Protein AF-B9V8R1-F1 (afdb_monomer)

Radius of gyration: 24.45 Å; Cα contacts (8 Å, |Δi|>4): 260; chains: 1; bounding box: 50×42×66 Å

Sequence (168 aa):
LRMVELEGLTGHMEFNSKGQRSNYDLKILQYTKNGFREIGQWHVTNGLTMDKRYFSLNASDSLVNKTLIVTTILENPYLMLKANHQELEGNDQYEGFCVDMLKELAAILRFKYKIRLVADGVYGVPELNGTWTGMVGELISRKADLAVAGLTITAEREKVIDFSKPFM

Secondary structure (DSSP, 8-state):
--S--EEETTEEEEE-TTS-EES-EEEEEEEETTEEEEEEEEETTTEEEE-HHHH---TTTTTTT-EEEEEE--BTTTBEE-TTGGG--GGGGEESHHHHHHHHHHHHHT-EEEEEE-TTS-S--B-TTS-B-HHHHHHHTTS-SEE-SS----TTTTTTS-------

Nearest PDB structures (foldseek):
  5ikb-assembly1_A  TM=9.969E-01  e=8.474E-16  Rattus norvegicus
  8bst-assembly2_C  TM=9.670E-01  e=9.891E-13  Rattus norvegicus
  6sbt-assembly1_A-2  TM=9.607E-01  e=4.218E-12  Rattus norvegicus
  8bsu-assembly4_G  TM=9.643E-01  e=4.785E-12  Rattus norvegicus
  6f28-assembly1_A  TM=9.579E-01  e=4.785E-12  Rattus norvegicus

Mean predicted aligned error: 8.11 Å

Solvent-accessible surface area (backbone atoms only — not comparable to full-atom values): 10140 Å² total; per-residue (Å²): 130,66,82,52,79,48,81,54,99,76,44,60,40,36,42,39,97,87,65,46,81,41,82,44,72,43,80,37,69,44,82,50,100,90,44,77,41,80,51,30,40,32,33,79,88,78,41,78,46,66,46,58,83,78,66,66,57,53,74,51,68,69,34,49,82,39,74,40,38,31,28,28,60,86,40,88,67,42,27,40,73,41,96,63,28,89,83,41,65,79,61,71,19,50,39,39,57,48,50,55,51,50,52,54,49,26,66,76,38,42,34,45,73,43,74,40,71,33,91,77,74,42,71,51,52,82,44,98,87,74,49,48,40,29,44,53,22,30,45,70,70,61,74,21,75,42,75,59,66,98,72,79,90,43,81,74,52,60,73,72,44,90,78,76,82,84,89,123

pLDDT: mean 91.1, std 10.34, range [53.44, 98.62]

Foldseek 3Di:
DQADWDQDPQGTFHAHPVRHTAFGKDFDWDQDPVGIDTFWMATPPPGTDGDVVVVPPPVLNVQAAAEFEEEEADDPQAKDADPVLVVDDWLVRIDHDQSVVVVVCCVRSNHHYTYDYWPVRDCWDADPVRAIGTPLNCCLVVVGVYYGYPRDDDPVSVVRDPDDPDDD

Structure (mmCIF, N/CA/C/O backbone):
data_AF-B9V8R1-F1
#
_entry.id   AF-B9V8R1-F1
#
loop_
_atom_site.group_PDB
_atom_site.id
_atom_site.type_symbol
_atom_site.label_atom_id
_atom_site.label_alt_id
_atom_site.label_comp_id
_atom_site.label_asym_id
_atom_site.label_entity_id
_atom_site.label_seq_id
_atom_site.pdbx_PDB_ins_code
_atom_site.Cartn_x
_atom_site.Cartn_y
_atom_site.Cartn_z
_atom_site.occupancy
_atom_site.B_iso_or_equiv
_atom_site.auth_seq_id
_atom_site.auth_comp_id
_atom_site.auth_asym_id
_atom_site.auth_atom_id
_atom_site.pdbx_PDB_model_num
ATOM 1 N N . LEU A 1 1 ? 31.820 -21.353 -42.572 1.00 57.69 1 LEU A N 1
ATOM 2 C CA . LEU A 1 1 ? 30.954 -21.227 -41.374 1.00 57.69 1 LEU A CA 1
ATOM 3 C C . LEU A 1 1 ? 30.559 -19.783 -41.022 1.00 57.69 1 LEU A C 1
ATOM 5 O O . LEU A 1 1 ? 29.622 -19.632 -40.262 1.00 57.69 1 LEU A O 1
ATOM 9 N N . ARG A 1 2 ? 31.214 -18.725 -41.540 1.00 57.59 2 ARG A N 1
ATOM 10 C CA . ARG A 1 2 ? 30.945 -17.318 -41.144 1.00 57.59 2 ARG A CA 1
ATOM 11 C C . ARG A 1 2 ? 29.865 -16.581 -41.964 1.00 57.59 2 ARG A C 1
ATOM 13 O O . ARG A 1 2 ? 29.697 -15.387 -41.787 1.00 57.59 2 ARG A O 1
ATOM 20 N N . MET A 1 3 ? 29.172 -17.278 -42.862 1.00 60.00 3 MET A N 1
ATOM 21 C CA . MET A 1 3 ? 28.034 -16.768 -43.640 1.00 60.00 3 MET A CA 1
ATOM 22 C C . MET A 1 3 ? 27.042 -17.918 -43.788 1.00 60.00 3 MET A C 1
ATOM 24 O O . MET A 1 3 ? 27.007 -18.592 -44.814 1.00 60.00 3 MET A O 1
ATOM 28 N N . VAL A 1 4 ? 26.372 -18.253 -42.689 1.00 70.75 4 VAL A N 1
ATOM 29 C CA . VAL A 1 4 ? 25.323 -19.271 -42.675 1.00 70.75 4 VAL A CA 1
ATOM 30 C C . VAL A 1 4 ? 24.097 -18.612 -42.080 1.00 70.75 4 VAL A C 1
ATOM 32 O O . VAL A 1 4 ? 24.149 -18.117 -40.956 1.00 70.75 4 VAL A O 1
ATOM 35 N N . GLU A 1 5 ? 23.042 -18.599 -42.875 1.00 79.94 5 GLU A N 1
ATOM 36 C CA . GLU A 1 5 ? 21.698 -18.212 -42.490 1.00 79.94 5 GLU A CA 1
ATOM 37 C C . GLU A 1 5 ? 20.891 -19.507 -42.457 1.00 79.94 5 GLU A C 1
ATOM 39 O O . GLU A 1 5 ? 20.861 -20.248 -43.445 1.00 79.94 5 GLU A O 1
ATOM 44 N N . LEU A 1 6 ? 20.354 -19.858 -41.290 1.00 87.31 6 LEU A N 1
ATOM 45 C CA . LEU A 1 6 ? 19.615 -21.105 -41.132 1.00 87.31 6 LEU A CA 1
ATOM 46 C C . LEU A 1 6 ? 18.478 -20.978 -40.122 1.00 87.31 6 LEU A C 1
ATOM 48 O O . LEU A 1 6 ? 18.559 -20.222 -39.156 1.00 87.31 6 LEU A O 1
ATOM 52 N N . GLU A 1 7 ? 17.450 -21.792 -40.324 1.00 88.44 7 GLU A N 1
ATOM 53 C CA . GLU A 1 7 ? 16.357 -21.966 -39.372 1.00 88.44 7 GLU A CA 1
ATOM 54 C C . GLU A 1 7 ? 16.620 -23.181 -38.483 1.00 88.44 7 GLU A C 1
ATOM 56 O O . GLU A 1 7 ? 16.979 -24.260 -38.960 1.00 88.44 7 GLU A O 1
ATOM 61 N N . GLY A 1 8 ? 16.436 -23.020 -37.173 1.00 87.19 8 GLY A N 1
ATOM 62 C CA . GLY A 1 8 ? 16.577 -24.116 -36.216 1.00 87.19 8 GLY A CA 1
ATOM 63 C C . GLY A 1 8 ? 15.699 -23.948 -34.982 1.00 87.19 8 GLY A C 1
ATOM 64 O O . GLY A 1 8 ? 14.790 -23.126 -34.944 1.00 87.19 8 GLY A O 1
ATOM 65 N N . LEU A 1 9 ? 15.984 -24.717 -33.926 1.00 86.81 9 LEU A N 1
ATOM 66 C CA . LEU A 1 9 ? 15.157 -24.743 -32.704 1.00 86.81 9 LEU A CA 1
ATOM 67 C C . LEU A 1 9 ? 15.051 -23.391 -31.988 1.00 86.81 9 LEU A C 1
ATOM 69 O O . LEU A 1 9 ? 14.136 -23.176 -31.200 1.00 86.81 9 LEU A O 1
ATOM 73 N N . THR A 1 10 ? 16.000 -22.492 -32.242 1.00 86.19 10 THR A N 1
ATOM 74 C CA . THR A 1 10 ? 16.032 -21.153 -31.646 1.00 86.19 10 THR A CA 1
ATOM 75 C C . THR A 1 10 ? 15.553 -20.068 -32.615 1.00 86.19 10 THR A C 1
ATOM 77 O O . THR A 1 10 ? 15.822 -18.894 -32.376 1.00 86.19 10 THR A O 1
ATOM 80 N N . GLY A 1 11 ? 14.873 -20.457 -33.699 1.00 86.44 11 GLY A N 1
ATOM 81 C CA . GLY A 1 11 ? 14.447 -19.576 -34.784 1.00 86.44 11 GLY A CA 1
ATOM 82 C C . GLY A 1 11 ? 15.586 -19.230 -35.740 1.00 86.44 11 GLY A C 1
ATOM 83 O O . GLY A 1 11 ? 16.548 -19.998 -35.877 1.00 86.44 11 GLY A O 1
ATOM 84 N N . HIS A 1 12 ? 15.475 -18.047 -36.340 1.00 87.75 12 HIS A N 1
ATOM 85 C CA . HIS A 1 12 ? 16.421 -17.530 -37.312 1.00 87.75 12 HIS A CA 1
ATOM 86 C C . HIS A 1 12 ? 17.826 -17.369 -36.720 1.00 87.75 12 HIS A C 1
ATOM 88 O O . HIS A 1 12 ? 18.010 -16.763 -35.656 1.00 87.75 12 HIS A O 1
ATOM 94 N N . MET A 1 13 ? 18.834 -17.934 -37.379 1.00 88.94 13 MET A N 1
ATOM 95 C CA . MET A 1 13 ? 20.230 -17.843 -36.963 1.00 88.94 13 MET A CA 1
ATOM 96 C C . MET A 1 13 ? 21.085 -17.261 -38.080 1.00 88.94 13 MET A C 1
ATOM 98 O O . MET A 1 13 ? 21.318 -17.908 -39.099 1.00 88.94 13 MET A O 1
ATOM 102 N N . GLU A 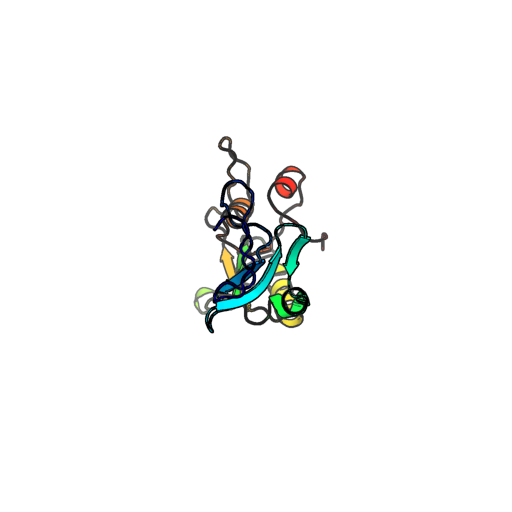1 14 ? 21.638 -16.085 -37.810 1.00 90.44 14 GLU A N 1
ATOM 103 C CA . GLU A 1 14 ? 22.697 -15.451 -38.589 1.00 90.44 14 GLU A CA 1
ATOM 104 C C . GLU A 1 14 ? 23.868 -15.070 -37.671 1.00 90.44 14 GLU A C 1
ATOM 106 O O . GLU A 1 14 ? 23.716 -14.954 -36.450 1.00 90.44 14 GLU A O 1
ATOM 111 N N . PHE A 1 15 ? 25.057 -14.890 -38.249 1.00 89.06 15 PHE A N 1
ATOM 112 C CA . PHE A 1 15 ? 26.274 -14.576 -37.502 1.00 89.06 15 PHE A CA 1
ATOM 113 C C . PHE A 1 15 ? 27.030 -13.412 -38.139 1.00 89.06 15 PHE A C 1
ATOM 115 O O . PHE A 1 15 ? 27.198 -13.354 -39.356 1.00 89.06 15 PHE A O 1
ATOM 122 N N . ASN A 1 16 ? 27.565 -12.519 -37.306 1.00 87.69 16 ASN A N 1
ATOM 123 C CA . ASN A 1 16 ? 28.399 -11.410 -37.760 1.00 87.69 16 ASN A CA 1
ATOM 124 C C . ASN A 1 16 ? 29.821 -11.870 -38.154 1.00 87.69 16 ASN A C 1
ATOM 126 O O . ASN A 1 16 ? 30.217 -13.023 -37.964 1.00 87.69 16 ASN A O 1
ATOM 130 N N . SER A 1 17 ? 30.651 -10.943 -38.644 1.00 87.69 17 SER A N 1
ATOM 131 C CA . SER A 1 17 ? 32.037 -11.222 -39.063 1.00 87.69 17 SER A CA 1
ATOM 132 C C . SER A 1 17 ? 32.946 -11.778 -37.951 1.00 87.69 17 SER A C 1
ATOM 134 O O . SER A 1 17 ? 33.972 -12.397 -38.248 1.00 87.69 17 SER A O 1
ATOM 136 N N . LYS A 1 18 ? 32.561 -11.605 -36.678 1.00 89.12 18 LYS A N 1
ATOM 137 C CA . LYS A 1 18 ? 33.239 -12.153 -35.492 1.00 89.12 18 LYS A CA 1
ATOM 138 C C . LYS A 1 18 ? 32.694 -13.525 -35.067 1.00 89.12 18 LYS A C 1
ATOM 140 O O . LYS A 1 18 ? 33.210 -14.100 -34.115 1.00 89.12 18 LYS A O 1
ATOM 145 N N . GLY A 1 19 ? 31.688 -14.062 -35.761 1.00 87.12 19 GLY A N 1
ATOM 146 C CA . GLY A 1 19 ? 31.050 -15.344 -35.449 1.00 87.12 19 GLY A CA 1
ATOM 147 C C . GLY A 1 19 ? 30.050 -15.285 -34.292 1.00 87.12 19 GLY A C 1
ATOM 148 O O . GLY A 1 19 ? 29.726 -16.322 -33.723 1.00 87.12 19 GLY A O 1
ATOM 149 N N . GLN A 1 20 ? 29.576 -14.096 -33.916 1.00 88.44 20 GLN A N 1
ATOM 150 C CA . GLN A 1 20 ? 28.549 -13.927 -32.884 1.00 88.44 20 GLN A CA 1
ATOM 151 C C . GLN A 1 20 ? 27.170 -13.905 -33.534 1.00 88.44 20 GLN A C 1
ATOM 153 O O . GLN A 1 20 ? 27.026 -13.316 -34.605 1.00 88.44 20 GLN A O 1
ATOM 158 N N . ARG A 1 21 ? 26.163 -14.499 -32.883 1.00 87.94 21 ARG A N 1
ATOM 159 C CA . ARG A 1 21 ? 24.790 -14.486 -33.395 1.00 87.94 21 ARG A CA 1
ATOM 160 C C . ARG A 1 21 ? 24.261 -13.050 -33.478 1.00 87.94 21 ARG A C 1
ATOM 162 O O . ARG A 1 21 ? 24.367 -12.300 -32.506 1.00 87.94 21 ARG A O 1
ATOM 169 N N . SER A 1 22 ? 23.695 -12.689 -34.619 1.00 88.62 22 SER A N 1
ATOM 170 C CA . SER A 1 22 ? 23.002 -11.421 -34.865 1.00 88.62 22 SER A CA 1
ATOM 171 C C . SER A 1 22 ? 21.525 -11.681 -35.205 1.00 88.62 22 SER A C 1
ATOM 173 O O . SER A 1 22 ? 21.122 -12.842 -35.247 1.00 88.62 22 SER A O 1
ATOM 175 N N . ASN A 1 23 ? 20.712 -10.617 -35.303 1.00 88.44 23 ASN A N 1
ATOM 176 C CA . ASN A 1 23 ? 19.299 -10.652 -35.732 1.00 88.44 23 ASN A CA 1
ATOM 177 C C . ASN A 1 23 ? 18.483 -11.815 -35.139 1.00 88.44 23 ASN A C 1
ATOM 179 O O . ASN A 1 23 ? 18.022 -12.716 -35.836 1.00 88.44 23 ASN A O 1
ATOM 183 N N . TYR A 1 24 ? 18.388 -11.832 -33.812 1.00 87.81 24 TYR A N 1
ATOM 184 C CA . TYR A 1 24 ? 17.683 -12.877 -33.083 1.00 87.81 24 TYR A CA 1
ATOM 185 C C . TYR A 1 24 ? 16.563 -12.286 -32.233 1.00 87.81 24 TYR A C 1
ATOM 187 O O . TYR A 1 24 ? 16.640 -11.142 -31.773 1.00 87.81 24 TYR A O 1
ATOM 195 N N . ASP A 1 25 ? 15.573 -13.133 -31.972 1.00 90.62 25 ASP A N 1
ATOM 196 C CA . ASP A 1 25 ? 14.455 -12.859 -31.083 1.00 90.62 25 ASP A CA 1
ATOM 197 C C . ASP A 1 25 ? 14.622 -13.563 -29.737 1.00 90.62 25 ASP A C 1
ATOM 199 O O . ASP A 1 25 ? 15.056 -14.716 -29.648 1.00 90.62 25 ASP A O 1
ATOM 203 N N . LEU A 1 26 ? 14.217 -12.879 -28.672 1.00 93.00 26 LEU A N 1
ATOM 204 C CA . LEU A 1 26 ? 14.065 -13.444 -27.339 1.00 93.00 26 LEU A CA 1
ATOM 205 C C . LEU A 1 26 ? 12.592 -13.446 -26.954 1.00 93.00 26 LEU A C 1
ATOM 207 O O . LEU A 1 26 ? 11.914 -12.424 -27.015 1.00 93.00 26 LEU A O 1
ATOM 211 N N . LYS A 1 27 ? 12.099 -14.592 -26.491 1.00 92.94 27 LYS A N 1
ATOM 212 C CA . LYS A 1 27 ? 10.746 -14.708 -25.943 1.00 92.94 27 LYS A CA 1
ATOM 213 C C . LYS A 1 27 ? 10.727 -14.247 -24.494 1.00 92.94 27 LYS A C 1
ATOM 215 O O . LYS A 1 27 ? 11.539 -14.694 -23.687 1.00 92.94 27 LYS A O 1
ATOM 220 N N . ILE A 1 28 ? 9.765 -13.401 -24.149 1.00 93.19 28 ILE A N 1
ATOM 221 C CA . ILE A 1 28 ? 9.547 -12.952 -22.776 1.00 93.19 28 ILE A CA 1
ATOM 222 C C . ILE A 1 28 ? 8.488 -13.837 -22.141 1.00 93.19 28 ILE A C 1
ATOM 224 O O . ILE A 1 28 ? 7.339 -13.868 -22.585 1.00 93.19 28 ILE A O 1
ATOM 228 N N . LEU A 1 29 ? 8.874 -14.5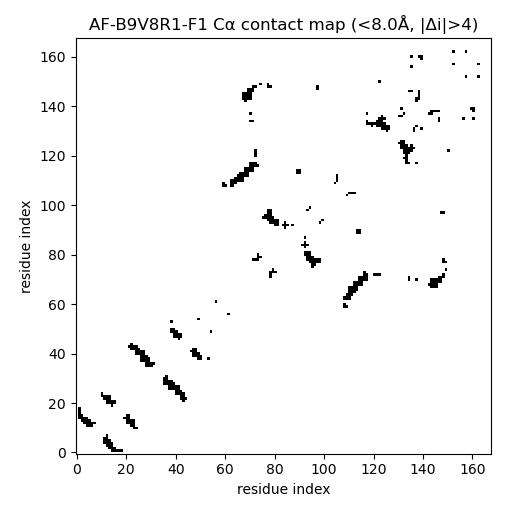56 -21.090 1.00 92.31 29 LEU A N 1
ATOM 229 C CA . LEU A 1 29 ? 8.000 -15.478 -20.374 1.00 92.31 29 LEU A CA 1
ATOM 230 C C . LEU A 1 29 ? 7.662 -14.928 -18.987 1.00 92.31 29 LEU A C 1
ATOM 232 O O . LEU A 1 29 ? 8.540 -14.506 -18.239 1.00 92.31 29 LEU A O 1
ATOM 236 N N . GLN A 1 30 ? 6.387 -14.990 -18.621 1.00 88.94 30 GLN A N 1
ATOM 237 C CA . GLN A 1 30 ? 5.908 -14.737 -17.270 1.00 88.94 30 GLN A CA 1
ATOM 238 C C . GLN A 1 30 ? 5.581 -16.057 -16.589 1.00 88.94 30 GLN A C 1
ATOM 240 O O . GLN A 1 30 ? 4.831 -16.873 -17.127 1.00 88.94 30 GLN A O 1
ATOM 245 N N . TYR A 1 31 ? 6.095 -16.244 -15.380 1.00 86.00 31 TYR A N 1
ATOM 246 C CA . TYR A 1 31 ? 5.666 -17.348 -14.537 1.00 86.00 31 TYR A CA 1
ATOM 247 C C . TYR A 1 31 ? 4.301 -17.039 -13.908 1.00 86.00 31 TYR A C 1
ATOM 249 O O . TYR A 1 31 ? 4.102 -15.983 -13.306 1.00 86.00 31 TYR A O 1
ATOM 257 N N . THR A 1 32 ? 3.352 -17.960 -14.056 1.00 83.00 32 THR A N 1
ATOM 258 C CA . THR A 1 32 ? 2.000 -17.873 -13.492 1.00 83.00 32 THR A CA 1
ATOM 259 C C . THR A 1 32 ? 1.683 -19.127 -12.678 1.00 83.00 32 THR A C 1
ATOM 261 O O . THR A 1 32 ? 2.428 -20.104 -12.714 1.00 83.00 32 THR A O 1
ATOM 264 N N . LYS A 1 33 ? 0.537 -19.146 -11.982 1.00 79.06 33 LYS A N 1
ATOM 265 C CA . LYS A 1 33 ? 0.055 -20.349 -11.276 1.00 79.06 33 LYS A CA 1
ATOM 266 C C . LYS A 1 33 ? -0.103 -21.569 -12.197 1.00 79.06 33 LYS A C 1
ATOM 268 O O . LYS A 1 33 ? 0.007 -22.690 -11.722 1.00 79.06 33 LYS A O 1
ATOM 273 N N . ASN A 1 34 ? -0.323 -21.342 -13.494 1.00 87.12 34 ASN A N 1
ATOM 274 C CA . ASN A 1 34 ? -0.505 -22.390 -14.501 1.00 87.12 34 ASN A CA 1
ATOM 275 C C . ASN A 1 34 ? 0.787 -22.677 -15.295 1.00 87.12 34 ASN A C 1
ATOM 277 O O . ASN A 1 34 ? 0.732 -23.337 -16.327 1.00 87.12 34 ASN A O 1
ATOM 281 N N . GLY A 1 35 ? 1.941 -22.164 -14.846 1.00 91.56 35 GLY A N 1
ATOM 282 C CA . GLY A 1 35 ? 3.232 -22.310 -15.520 1.00 91.56 35 GLY A CA 1
ATOM 283 C C . GLY A 1 35 ? 3.663 -21.073 -16.312 1.00 91.56 35 GLY A C 1
ATOM 284 O O . GLY A 1 35 ? 3.141 -19.968 -16.116 1.00 91.56 35 GLY A O 1
ATOM 285 N N . PHE A 1 36 ? 4.660 -21.252 -17.181 1.00 91.06 36 PHE A N 1
ATOM 286 C CA . PHE A 1 36 ? 5.198 -20.179 -18.015 1.00 91.06 36 PHE A CA 1
ATOM 287 C C . PHE A 1 36 ? 4.247 -19.823 -19.155 1.00 91.06 36 PHE A C 1
ATOM 289 O O . PHE A 1 36 ? 3.731 -20.690 -19.855 1.00 91.06 36 PHE A O 1
ATOM 296 N N . ARG A 1 37 ? 4.066 -18.523 -19.364 1.00 88.75 37 ARG A N 1
ATOM 297 C CA . ARG A 1 37 ? 3.273 -17.953 -20.449 1.00 88.75 37 ARG A CA 1
ATOM 298 C C . ARG A 1 37 ? 4.108 -16.925 -21.199 1.00 88.75 37 ARG A C 1
ATOM 300 O O . ARG A 1 37 ? 4.683 -16.047 -20.565 1.00 88.75 37 ARG A O 1
ATOM 307 N N . GLU A 1 38 ? 4.151 -17.010 -22.524 1.00 90.88 38 GLU A N 1
ATOM 308 C CA . GLU A 1 38 ? 4.784 -15.989 -23.369 1.00 90.88 38 GLU A CA 1
ATOM 309 C C . GLU A 1 38 ? 3.941 -14.705 -23.354 1.00 90.88 38 GLU A C 1
ATOM 311 O O . GLU A 1 38 ? 2.735 -14.755 -23.581 1.00 90.88 38 GLU A O 1
ATOM 316 N N . ILE A 1 39 ? 4.560 -13.570 -23.023 1.00 91.75 39 ILE A N 1
ATOM 317 C CA . ILE A 1 39 ? 3.891 -12.263 -22.878 1.00 91.75 39 ILE A CA 1
ATOM 318 C C . ILE A 1 39 ? 4.462 -11.184 -23.803 1.00 91.75 39 ILE A C 1
ATOM 320 O O . ILE A 1 39 ? 3.977 -10.052 -23.817 1.00 91.75 39 ILE A O 1
ATOM 324 N N . GLY A 1 40 ? 5.489 -11.520 -24.574 1.00 93.19 40 GLY A N 1
ATOM 325 C CA . GLY A 1 40 ? 6.126 -10.600 -25.497 1.00 93.19 40 GLY A CA 1
ATOM 326 C C . GLY A 1 40 ? 7.354 -11.206 -26.150 1.00 93.19 40 GLY A C 1
ATOM 327 O O . GLY A 1 40 ? 7.762 -12.326 -25.836 1.00 93.19 40 GLY A O 1
ATOM 328 N N . GLN A 1 41 ? 7.943 -10.434 -27.048 1.00 93.88 41 GLN A N 1
ATOM 329 C CA . GLN A 1 41 ? 9.152 -10.771 -27.782 1.00 93.88 41 GLN A CA 1
ATOM 330 C C . GLN A 1 41 ? 10.077 -9.559 -27.797 1.00 93.88 41 GLN A C 1
ATOM 332 O O . GLN A 1 41 ? 9.621 -8.417 -27.824 1.00 93.88 41 GLN A O 1
ATOM 337 N N . TRP A 1 42 ? 11.377 -9.799 -27.747 1.00 94.00 42 TRP A N 1
ATOM 338 C CA . TRP A 1 42 ? 12.398 -8.774 -27.880 1.00 94.00 42 TRP A CA 1
ATOM 339 C C . TRP A 1 42 ? 13.238 -9.072 -29.112 1.00 94.00 42 TRP A C 1
ATOM 341 O O . TRP A 1 42 ? 13.798 -10.159 -29.210 1.00 94.00 42 TRP A O 1
ATOM 351 N N . HIS A 1 43 ? 13.340 -8.097 -30.008 1.00 93.31 43 HIS A N 1
ATOM 352 C CA . HIS A 1 43 ? 14.167 -8.181 -31.206 1.00 93.31 43 HIS A CA 1
ATOM 353 C C . HIS A 1 43 ? 15.360 -7.231 -31.081 1.00 93.31 43 HIS A C 1
ATOM 355 O O . HIS A 1 43 ? 15.207 -6.106 -30.597 1.00 93.31 43 HIS A O 1
ATOM 361 N N . VAL A 1 44 ? 16.532 -7.630 -31.583 1.00 89.06 44 VAL A N 1
ATOM 362 C CA . VAL A 1 44 ? 17.775 -6.847 -31.446 1.00 89.06 44 VAL A CA 1
ATOM 363 C C . VAL A 1 44 ? 17.677 -5.412 -31.987 1.00 89.06 44 VAL A C 1
ATOM 365 O O . VAL A 1 44 ? 18.263 -4.502 -31.408 1.00 89.06 44 VAL A O 1
ATOM 368 N N . THR A 1 45 ? 16.923 -5.189 -33.069 1.00 90.06 45 THR A N 1
ATOM 369 C CA . THR A 1 45 ? 16.742 -3.850 -33.668 1.00 90.06 45 THR A CA 1
ATOM 370 C C . THR A 1 45 ? 15.540 -3.090 -33.119 1.00 90.06 45 THR A C 1
ATOM 372 O O . THR A 1 45 ? 15.588 -1.869 -33.018 1.00 90.06 45 THR A O 1
ATOM 375 N N . ASN A 1 46 ? 14.454 -3.795 -32.789 1.00 90.56 46 ASN A N 1
ATOM 376 C CA . ASN A 1 46 ? 13.156 -3.171 -32.503 1.00 90.56 46 ASN A CA 1
ATOM 377 C C . ASN A 1 46 ? 12.870 -3.103 -30.998 1.00 90.56 46 ASN A C 1
ATOM 379 O O . ASN A 1 46 ? 11.902 -2.476 -30.576 1.00 90.56 46 ASN A O 1
ATOM 383 N N . GLY A 1 47 ? 13.711 -3.736 -30.180 1.00 93.44 47 GLY A N 1
ATOM 384 C CA . GLY A 1 47 ? 13.534 -3.808 -28.743 1.00 93.44 47 GLY A CA 1
ATOM 385 C C . GLY A 1 47 ? 12.336 -4.670 -28.346 1.00 93.44 47 GLY A C 1
ATOM 386 O O . GLY A 1 47 ? 11.993 -5.648 -29.011 1.00 93.44 47 GLY A O 1
ATOM 387 N N . LEU A 1 48 ? 11.724 -4.321 -27.213 1.00 92.31 48 LEU A N 1
ATOM 388 C CA . LEU A 1 48 ? 10.652 -5.090 -26.589 1.00 92.31 48 LEU A CA 1
ATOM 389 C C . LEU A 1 48 ? 9.290 -4.798 -27.229 1.00 92.31 48 LEU A C 1
ATOM 391 O O . LEU A 1 48 ? 8.811 -3.667 -27.201 1.00 92.31 48 LEU A O 1
ATOM 395 N N . THR A 1 49 ? 8.618 -5.848 -27.687 1.00 92.06 49 THR A N 1
ATOM 396 C CA . THR A 1 49 ? 7.218 -5.834 -28.110 1.00 92.06 49 THR A CA 1
ATOM 397 C C . THR A 1 49 ? 6.404 -6.727 -27.179 1.00 92.06 49 THR A C 1
ATOM 399 O O . THR A 1 49 ? 6.570 -7.945 -27.164 1.00 92.06 49 THR A O 1
ATOM 402 N N . MET A 1 50 ? 5.512 -6.129 -26.390 1.00 88.69 50 MET A N 1
ATOM 403 C CA . MET A 1 50 ? 4.621 -6.870 -25.492 1.00 88.69 50 MET A CA 1
ATOM 404 C C . MET A 1 50 ? 3.267 -7.138 -26.141 1.00 88.69 50 MET A C 1
ATOM 406 O O . MET A 1 50 ? 2.725 -6.291 -26.855 1.00 88.69 50 MET A O 1
ATOM 410 N N . ASP A 1 51 ? 2.677 -8.293 -25.838 1.00 84.31 51 ASP A N 1
ATOM 411 C CA . ASP A 1 51 ? 1.311 -8.590 -26.254 1.00 84.31 51 ASP A CA 1
ATOM 412 C C . ASP A 1 51 ? 0.320 -7.760 -25.423 1.00 84.31 51 ASP A C 1
ATOM 414 O O . ASP A 1 51 ? 0.185 -7.911 -24.203 1.00 84.31 51 ASP A O 1
ATOM 418 N N . LYS A 1 52 ? -0.397 -6.866 -26.115 1.00 75.25 52 LYS A N 1
ATOM 419 C CA . LYS A 1 52 ? -1.345 -5.916 -25.520 1.00 75.25 52 LYS A CA 1
ATOM 420 C C . LYS A 1 52 ? -2.459 -6.598 -24.727 1.00 75.25 52 LYS A C 1
ATOM 422 O O . LYS A 1 52 ? 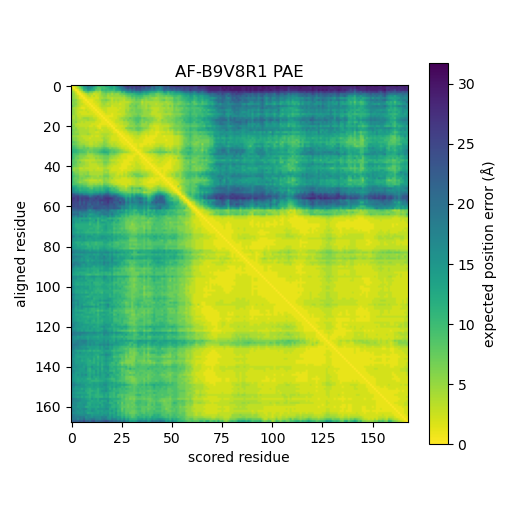-2.973 -5.980 -23.802 1.00 75.25 52 LYS A O 1
ATOM 427 N N . ARG A 1 53 ? -2.793 -7.863 -25.013 1.00 73.38 53 ARG A N 1
ATOM 428 C CA . ARG A 1 53 ? -3.816 -8.633 -24.276 1.00 73.38 53 ARG A CA 1
ATOM 429 C C . ARG A 1 53 ? -3.452 -8.872 -22.811 1.00 73.38 53 ARG A C 1
ATOM 431 O O . ARG A 1 53 ? -4.339 -9.078 -21.991 1.00 73.38 53 ARG A O 1
ATOM 438 N N . TYR A 1 54 ? -2.162 -8.843 -22.474 1.00 66.50 54 TYR A N 1
ATOM 439 C CA . TYR A 1 54 ? -1.690 -8.970 -21.091 1.00 66.50 54 TYR A CA 1
ATOM 440 C C . TYR A 1 54 ? -1.462 -7.616 -20.409 1.00 66.50 54 TYR A C 1
ATOM 442 O O . TYR A 1 54 ? -1.322 -7.570 -19.189 1.00 66.50 54 TYR A O 1
ATOM 450 N N . PHE A 1 55 ? -1.444 -6.528 -21.183 1.00 60.94 55 PHE A N 1
ATOM 451 C CA . PHE A 1 55 ? -1.283 -5.157 -20.693 1.00 60.94 55 PHE A CA 1
ATOM 452 C C . PHE A 1 55 ? -2.596 -4.380 -20.620 1.00 60.94 55 PHE A C 1
ATOM 454 O O . PHE A 1 55 ? -2.660 -3.389 -19.898 1.00 60.94 55 PHE A O 1
ATOM 461 N N . SER A 1 56 ? -3.658 -4.834 -21.293 1.00 53.84 56 SER A N 1
ATOM 462 C CA . SER A 1 56 ? -5.022 -4.342 -21.093 1.00 53.84 56 SER A CA 1
ATOM 463 C C . SER A 1 56 ? -5.591 -4.872 -19.774 1.00 53.84 56 SER A C 1
ATOM 465 O O . SER A 1 56 ? -6.586 -5.591 -19.741 1.00 53.84 56 SER A O 1
ATOM 467 N N . LEU A 1 57 ? -4.922 -4.564 -18.667 1.00 53.44 57 LEU A N 1
ATOM 468 C CA . LEU A 1 57 ? -5.530 -4.641 -17.353 1.00 53.44 57 LEU A CA 1
ATOM 469 C C . LEU A 1 57 ? -6.440 -3.423 -17.250 1.00 53.44 57 LEU A C 1
ATOM 471 O O . LEU A 1 57 ? -5.965 -2.311 -17.024 1.00 53.44 57 LEU A O 1
ATOM 475 N N . ASN A 1 58 ? -7.751 -3.619 -17.386 1.00 53.81 58 ASN A N 1
ATOM 476 C CA . ASN A 1 58 ? -8.659 -2.706 -16.705 1.00 53.81 58 ASN A CA 1
ATOM 477 C C . ASN A 1 58 ? -8.199 -2.700 -15.242 1.00 53.81 58 ASN A C 1
ATOM 479 O O . ASN A 1 58 ? -8.094 -3.768 -14.637 1.00 53.81 58 ASN A O 1
ATOM 483 N N . ALA A 1 59 ? -7.843 -1.537 -14.689 1.00 54.25 59 ALA A N 1
ATOM 484 C CA . ALA A 1 59 ? -7.276 -1.449 -13.339 1.00 54.25 59 ALA A CA 1
ATOM 485 C C . ALA A 1 59 ? -8.149 -2.192 -12.304 1.00 54.25 59 ALA A C 1
ATOM 487 O O . ALA A 1 59 ? -7.627 -2.824 -11.387 1.00 54.25 59 ALA A O 1
ATOM 488 N N . SER A 1 60 ? -9.463 -2.214 -12.536 1.00 57.00 60 SER A N 1
ATOM 489 C CA . SER A 1 60 ? -10.461 -2.992 -11.802 1.00 57.00 60 SER A CA 1
ATOM 490 C C . SER A 1 60 ? -10.212 -4.507 -11.831 1.00 57.00 60 SER A C 1
ATOM 492 O O . SER A 1 60 ? -10.223 -5.136 -10.780 1.00 57.00 60 SER A O 1
ATOM 494 N N . ASP A 1 61 ? -9.906 -5.102 -12.990 1.00 65.12 61 ASP A N 1
ATOM 495 C CA . ASP A 1 61 ? -9.628 -6.545 -13.117 1.00 65.12 61 ASP A CA 1
ATOM 496 C C . ASP A 1 61 ? -8.308 -6.942 -12.440 1.00 65.12 61 ASP A C 1
ATOM 498 O O . ASP A 1 61 ? -8.130 -8.084 -12.015 1.00 65.12 61 ASP A O 1
ATOM 502 N N . SER A 1 62 ? -7.382 -5.988 -12.290 1.00 72.19 62 SER A N 1
ATOM 503 C CA . SER A 1 62 ? -6.077 -6.228 -11.669 1.00 72.19 62 SER A CA 1
ATOM 504 C C . SER A 1 62 ? -6.157 -6.553 -10.176 1.00 72.19 62 SER A C 1
ATOM 506 O O . SER A 1 62 ? -5.235 -7.181 -9.646 1.00 72.19 62 SER A O 1
ATOM 508 N N . LEU A 1 63 ? -7.228 -6.130 -9.501 1.00 82.50 63 LEU A N 1
ATOM 509 C CA . LEU A 1 63 ? -7.409 -6.269 -8.056 1.00 82.50 63 LEU A CA 1
ATOM 510 C C . LEU A 1 63 ? -8.364 -7.406 -7.676 1.00 82.50 63 LEU A C 1
ATOM 512 O O . LEU A 1 63 ? -8.376 -7.831 -6.518 1.00 82.50 63 LEU A O 1
ATOM 516 N N . VAL A 1 64 ? -9.109 -7.948 -8.646 1.00 85.12 64 VAL A N 1
ATOM 517 C CA . VAL A 1 64 ? -10.072 -9.028 -8.413 1.00 85.12 64 VAL A CA 1
ATOM 518 C C . VAL A 1 64 ? -9.380 -10.219 -7.747 1.00 85.12 64 VAL A C 1
ATOM 520 O O . VAL A 1 64 ? -8.373 -10.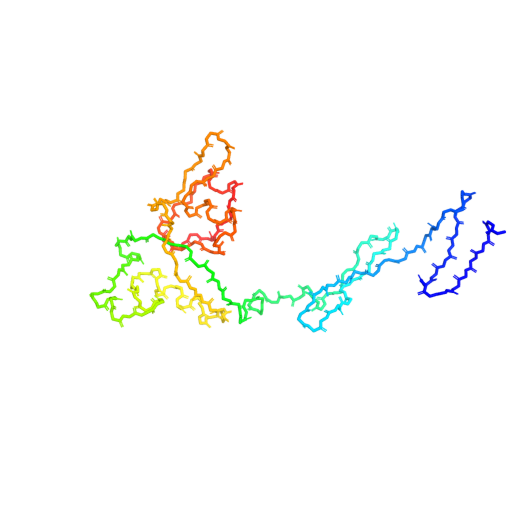73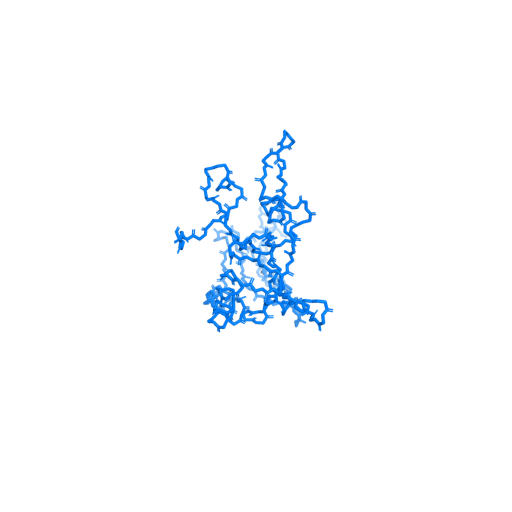3 -8.236 1.00 85.12 64 VAL A O 1
ATOM 523 N N . ASN A 1 65 ? -9.944 -10.680 -6.627 1.00 83.50 65 ASN A N 1
ATOM 524 C CA . ASN A 1 65 ? -9.442 -11.808 -5.829 1.00 83.50 65 ASN A CA 1
ATOM 525 C C . ASN A 1 65 ? -8.032 -11.635 -5.234 1.00 83.50 65 ASN A C 1
ATOM 527 O O . ASN A 1 65 ? -7.445 -12.617 -4.770 1.00 83.50 65 ASN A O 1
ATOM 531 N N . LYS A 1 66 ? -7.488 -10.415 -5.197 1.00 90.31 66 LYS A N 1
ATOM 532 C CA . LYS A 1 66 ? -6.302 -10.114 -4.390 1.00 90.31 66 LYS A CA 1
ATOM 533 C C . LYS A 1 66 ? -6.718 -9.734 -2.976 1.00 90.31 66 LYS A C 1
ATOM 535 O O . LYS A 1 66 ? -7.729 -9.060 -2.792 1.00 90.31 66 LYS A O 1
ATOM 540 N N . THR A 1 67 ? -5.934 -10.166 -1.993 1.00 95.88 67 THR A N 1
ATOM 541 C CA . THR A 1 67 ? -6.070 -9.716 -0.606 1.00 95.88 67 THR A CA 1
ATOM 542 C C . THR A 1 67 ? -4.997 -8.675 -0.332 1.00 95.88 67 THR A C 1
ATOM 544 O O . THR A 1 67 ? -3.823 -9.028 -0.331 1.00 95.88 67 THR A O 1
ATOM 547 N N . LEU A 1 68 ? -5.397 -7.424 -0.120 1.00 97.25 68 LEU A N 1
ATOM 548 C CA . LEU A 1 68 ? -4.497 -6.323 0.211 1.00 97.25 68 LEU A CA 1
ATOM 549 C C . LEU A 1 68 ? -4.274 -6.246 1.724 1.00 97.25 68 LEU A C 1
ATOM 551 O O . LEU A 1 68 ? -5.223 -6.315 2.509 1.00 97.25 68 LEU A O 1
ATOM 555 N N . ILE A 1 69 ? -3.027 -6.075 2.140 1.00 98.38 69 ILE A N 1
ATOM 556 C CA . ILE A 1 69 ? -2.672 -5.760 3.520 1.00 98.38 69 ILE A CA 1
ATOM 557 C C . ILE A 1 69 ? -2.757 -4.249 3.700 1.00 98.38 69 ILE A C 1
ATOM 559 O O . ILE A 1 69 ? -1.971 -3.502 3.118 1.00 98.38 69 ILE A O 1
ATOM 563 N N . VAL A 1 70 ? -3.712 -3.806 4.512 1.00 98.50 70 VAL A N 1
ATOM 564 C CA . VAL A 1 70 ? -3.949 -2.387 4.773 1.00 98.50 70 VAL A CA 1
ATOM 565 C C . VAL A 1 70 ? -3.350 -2.028 6.123 1.00 98.50 70 VAL A C 1
ATOM 567 O O . VAL A 1 70 ? -3.831 -2.502 7.153 1.00 98.50 70 VAL A O 1
ATOM 570 N N . THR A 1 71 ? -2.308 -1.196 6.118 1.00 98.62 71 THR A N 1
ATOM 571 C CA . THR A 1 71 ? -1.781 -0.607 7.350 1.00 98.62 71 THR A CA 1
ATOM 572 C C . THR A 1 71 ? -2.595 0.621 7.742 1.00 98.62 71 THR A C 1
ATOM 574 O O . THR A 1 71 ? -2.993 1.423 6.897 1.00 98.62 71 THR A O 1
ATOM 577 N N . THR A 1 72 ? -2.847 0.769 9.033 1.00 98.06 72 THR A N 1
ATOM 578 C CA . THR A 1 72 ? -3.590 1.893 9.608 1.00 98.06 72 THR A CA 1
ATOM 579 C C . THR A 1 72 ? -3.147 2.116 11.054 1.00 98.06 72 THR A C 1
ATOM 581 O O . THR A 1 72 ? -2.384 1.328 11.613 1.00 98.06 72 THR A O 1
ATOM 584 N N . ILE A 1 73 ? -3.631 3.180 11.678 1.00 97.94 73 ILE A N 1
ATOM 585 C CA . ILE A 1 73 ? -3.397 3.529 13.079 1.00 97.94 73 ILE A CA 1
ATOM 586 C C . ILE A 1 73 ? -4.743 3.723 13.789 1.00 97.94 73 ILE A C 1
ATOM 588 O O . ILE A 1 73 ? -5.725 4.066 13.136 1.00 97.94 73 ILE A O 1
ATOM 592 N N . LEU A 1 74 ? -4.810 3.467 15.100 1.00 97.88 74 LEU A N 1
ATOM 593 C CA . LEU A 1 74 ? -6.002 3.777 15.898 1.00 97.88 74 LEU A CA 1
ATOM 594 C C . LEU A 1 74 ? -6.107 5.291 16.085 1.00 97.88 74 LEU A C 1
ATOM 596 O O . LEU A 1 74 ? -5.234 5.907 16.692 1.00 97.88 74 LEU A O 1
ATOM 600 N N . GLU A 1 75 ? -7.186 5.874 15.580 1.00 96.81 75 GLU A N 1
ATOM 601 C CA . GLU A 1 75 ? -7.448 7.307 15.642 1.00 96.81 75 GLU A CA 1
ATOM 602 C C . GLU A 1 75 ? -8.956 7.539 15.534 1.00 96.81 75 GLU A C 1
ATOM 604 O O . GLU A 1 75 ? -9.583 7.169 14.545 1.00 96.81 75 GLU A O 1
ATOM 609 N N . ASN A 1 76 ? -9.560 8.155 16.546 1.00 96.00 76 ASN A N 1
ATOM 610 C CA . ASN A 1 76 ? -10.977 8.513 16.508 1.00 96.00 76 ASN A CA 1
ATOM 611 C C . ASN A 1 76 ? -11.173 9.757 15.611 1.00 96.00 76 ASN A C 1
ATOM 613 O O . ASN A 1 76 ? -10.438 10.727 15.807 1.00 96.00 76 ASN A O 1
ATOM 617 N N . PRO A 1 77 ? -12.136 9.785 14.664 1.00 96.31 77 PRO A N 1
ATOM 618 C CA . PRO A 1 77 ? -13.156 8.768 14.345 1.00 96.31 77 PRO A CA 1
ATOM 619 C C . PRO A 1 77 ? -12.809 7.869 13.138 1.00 96.31 77 PRO A C 1
ATOM 621 O O . PRO A 1 77 ? -13.682 7.194 12.587 1.00 96.31 77 PRO A O 1
ATOM 624 N N . TYR A 1 78 ? -11.558 7.878 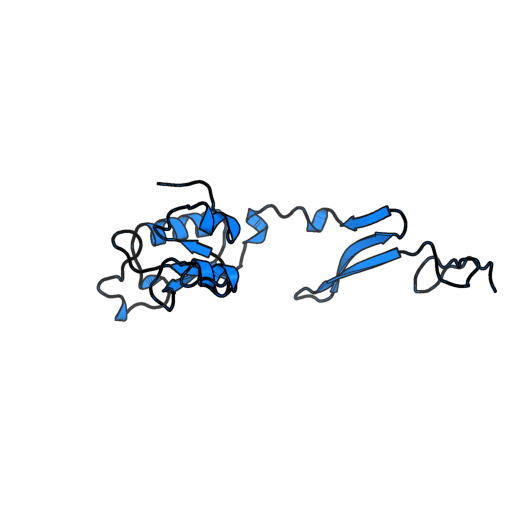12.681 1.00 96.44 78 TYR A N 1
ATOM 625 C CA . TYR A 1 78 ? -11.112 7.196 11.464 1.00 96.44 78 TYR A CA 1
ATOM 626 C C . TYR A 1 78 ? -11.036 5.672 11.613 1.00 96.44 78 TYR A C 1
ATOM 628 O O . TYR A 1 78 ? -11.589 4.950 10.783 1.00 96.44 78 TYR A O 1
ATOM 636 N N . LEU A 1 79 ? -10.390 5.186 12.675 1.00 97.88 79 LEU A N 1
ATOM 637 C CA . LEU A 1 79 ? -10.290 3.772 13.023 1.00 97.88 79 LEU A CA 1
ATOM 638 C C . LEU A 1 79 ? -10.348 3.603 14.542 1.00 97.88 79 LEU A C 1
ATOM 640 O O . LEU A 1 79 ? -9.499 4.101 15.281 1.00 97.88 79 LEU A O 1
ATOM 644 N N . MET A 1 80 ? -11.324 2.833 14.995 1.00 98.19 80 MET A N 1
ATOM 645 C CA . MET A 1 80 ? -11.583 2.534 16.395 1.00 98.19 80 MET A CA 1
ATOM 646 C C . MET A 1 80 ? -11.784 1.029 16.567 1.00 98.19 80 MET A C 1
ATOM 648 O O . MET A 1 80 ? -12.187 0.332 15.636 1.00 98.19 80 MET A O 1
ATOM 652 N N . LEU A 1 81 ? -11.495 0.519 17.763 1.00 97.94 81 LEU A N 1
ATOM 653 C CA . LEU A 1 81 ? -11.916 -0.824 18.152 1.00 97.94 81 LEU A CA 1
ATOM 654 C C . LEU A 1 81 ? -13.386 -0.775 18.562 1.00 97.94 81 LEU A C 1
ATOM 656 O O . LEU A 1 81 ? -13.772 0.098 19.339 1.00 97.94 81 LEU A O 1
ATOM 660 N N . LYS A 1 82 ? -14.178 -1.741 18.096 1.00 97.88 82 LYS A N 1
ATOM 661 C CA . LYS A 1 82 ? -15.554 -1.919 18.574 1.00 97.88 82 LYS A CA 1
ATOM 662 C C . LYS A 1 82 ? -15.571 -2.273 20.057 1.00 97.88 82 LYS A C 1
ATOM 664 O O . LYS A 1 82 ? -14.659 -2.929 20.553 1.00 97.88 82 LYS A O 1
ATOM 669 N N . ALA A 1 83 ? -16.658 -1.946 20.752 1.00 96.62 83 ALA A N 1
ATOM 670 C CA . ALA A 1 83 ? -16.809 -2.275 22.173 1.00 96.62 83 ALA A CA 1
ATOM 671 C C . ALA A 1 83 ? -16.628 -3.779 22.476 1.00 96.62 83 ALA A C 1
ATOM 673 O O . ALA A 1 83 ? -16.008 -4.137 23.473 1.00 96.62 83 ALA A O 1
ATOM 674 N N . ASN A 1 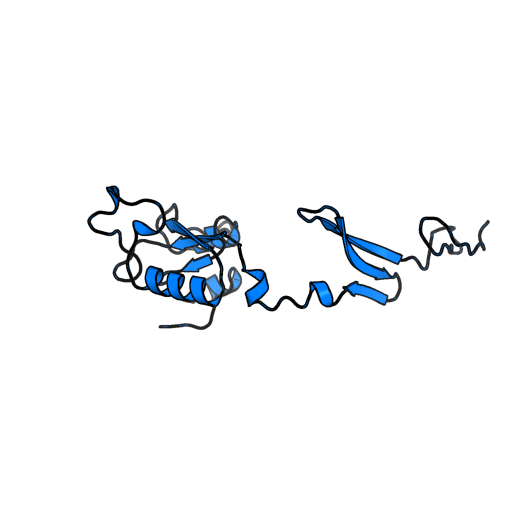84 ? -17.111 -4.659 21.595 1.00 96.69 84 ASN A N 1
ATOM 675 C CA . ASN A 1 84 ? -16.990 -6.114 21.711 1.00 96.69 84 ASN A CA 1
ATOM 676 C C . ASN A 1 84 ? -15.864 -6.703 20.838 1.00 96.69 84 ASN A C 1
ATOM 678 O O . ASN A 1 84 ? -15.927 -7.868 20.454 1.00 96.69 84 ASN A O 1
ATOM 682 N N . HIS A 1 85 ? -14.821 -5.929 20.507 1.00 96.56 85 HIS A N 1
ATOM 683 C CA . HIS A 1 85 ? -13.756 -6.368 19.592 1.00 96.56 85 HIS A CA 1
ATOM 684 C C . HIS A 1 85 ? -13.053 -7.672 20.015 1.00 96.56 85 HIS A C 1
ATOM 686 O O . HIS A 1 85 ? -12.503 -8.369 19.166 1.00 96.56 85 HIS A O 1
ATOM 692 N N . GLN A 1 86 ? -13.047 -8.002 21.312 1.00 96.81 86 GLN A N 1
ATOM 693 C CA . GLN A 1 86 ? -12.452 -9.235 21.843 1.00 96.81 86 GLN A CA 1
ATOM 694 C C . GLN A 1 86 ? -13.218 -10.498 21.421 1.00 96.81 86 GLN A C 1
ATOM 696 O O . GLN A 1 86 ? -12.632 -11.574 21.380 1.00 96.81 86 GLN A O 1
ATOM 701 N N . GLU A 1 87 ? -14.504 -10.363 21.096 1.00 97.31 87 GLU A N 1
ATOM 702 C CA . GLU A 1 87 ? -15.370 -11.447 20.613 1.00 97.31 87 GLU A CA 1
ATOM 703 C C . GLU A 1 87 ? -15.355 -11.567 19.080 1.00 97.31 87 GLU A C 1
ATOM 705 O O . GLU A 1 87 ? -15.945 -12.486 18.516 1.00 97.31 87 GLU A O 1
ATOM 710 N N . LEU A 1 88 ? -14.712 -10.616 18.398 1.00 97.38 88 LEU A N 1
ATOM 711 C CA . LEU A 1 88 ? -14.662 -10.511 16.945 1.00 97.38 88 LEU A CA 1
ATOM 712 C C . LEU A 1 88 ? -13.264 -10.865 16.437 1.00 97.38 88 LEU A C 1
ATOM 714 O O . LEU A 1 88 ? -12.272 -10.736 17.154 1.00 97.38 88 LEU A O 1
ATOM 718 N N . GLU A 1 89 ? -13.167 -11.254 15.168 1.00 96.31 89 GLU A N 1
ATOM 719 C CA . GLU A 1 89 ? -11.899 -11.608 14.531 1.00 96.31 89 GLU A CA 1
ATOM 720 C C . GLU A 1 89 ? -11.645 -10.789 13.262 1.00 96.31 89 GLU A C 1
ATOM 722 O O . GLU A 1 89 ? -12.557 -10.385 12.539 1.00 96.31 89 GLU A O 1
ATOM 727 N N . GLY A 1 90 ? -10.365 -10.560 12.966 1.00 96.50 90 GLY A N 1
ATOM 728 C CA . GLY A 1 90 ? -9.942 -9.907 11.732 1.00 96.50 90 GLY A CA 1
ATOM 729 C C . GLY A 1 90 ? -10.483 -8.483 11.597 1.00 96.50 90 GLY A C 1
ATOM 730 O O . GLY A 1 90 ? -10.382 -7.675 12.515 1.00 96.50 90 GLY A O 1
ATOM 731 N N . ASN A 1 91 ? -11.030 -8.159 10.424 1.00 97.81 91 ASN A N 1
ATOM 732 C CA . ASN A 1 91 ? -11.486 -6.798 10.130 1.00 97.81 91 ASN A CA 1
ATOM 733 C C . ASN A 1 91 ? -12.711 -6.393 10.959 1.00 97.81 91 ASN A C 1
ATOM 735 O O . ASN A 1 91 ? -12.918 -5.201 11.172 1.00 97.81 91 ASN A O 1
ATOM 739 N N . ASP A 1 9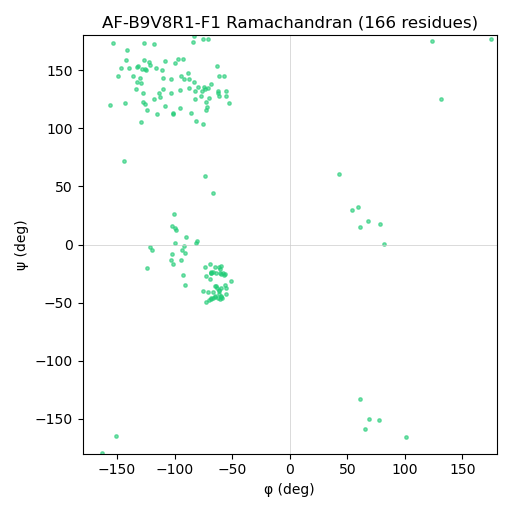2 ? -13.501 -7.358 11.440 1.00 97.75 92 ASP A N 1
ATOM 740 C CA . ASP A 1 92 ? -14.749 -7.076 12.151 1.00 97.75 92 ASP A CA 1
ATOM 741 C C . ASP A 1 92 ? -14.512 -6.440 13.521 1.00 97.75 92 ASP A C 1
ATOM 743 O O . ASP A 1 92 ? -15.424 -5.813 14.055 1.00 97.75 92 ASP A O 1
ATOM 747 N N . GLN A 1 93 ? -13.289 -6.526 14.051 1.00 98.25 93 GLN A N 1
ATOM 748 C CA . GLN A 1 93 ? -12.864 -5.885 15.297 1.00 98.25 93 GLN A CA 1
ATOM 749 C C . GLN A 1 93 ? -12.874 -4.351 15.231 1.00 98.25 93 GLN A C 1
ATOM 751 O O . GLN A 1 93 ? -12.889 -3.698 16.277 1.00 98.25 93 GLN A O 1
ATOM 756 N N . TYR A 1 94 ? -12.858 -3.779 14.025 1.00 98.25 94 TYR A N 1
ATOM 757 C CA . TYR A 1 94 ? -12.675 -2.350 13.804 1.00 98.25 94 TYR A CA 1
ATOM 758 C C . TYR A 1 94 ? -13.945 -1.672 13.280 1.00 98.25 94 TYR A C 1
ATOM 760 O O . TYR A 1 94 ? -14.752 -2.271 12.567 1.00 98.25 94 TYR A O 1
ATOM 768 N N . GLU A 1 95 ? -14.096 -0.396 13.613 1.00 98.38 95 GLU A N 1
ATOM 769 C CA . GLU A 1 95 ? -15.124 0.510 13.097 1.00 98.38 95 GLU A CA 1
ATOM 770 C C . GLU A 1 95 ? -14.551 1.914 12.861 1.00 98.38 95 GLU A C 1
ATOM 772 O O . GLU A 1 95 ? -13.444 2.221 13.304 1.00 98.38 95 GLU A O 1
ATOM 777 N N . GLY A 1 96 ? -15.290 2.768 12.154 1.00 97.81 96 GLY A N 1
ATOM 778 C CA . GLY A 1 96 ? -14.893 4.148 11.868 1.00 97.81 96 GLY A CA 1
ATOM 779 C C . GLY A 1 96 ? -14.857 4.466 10.377 1.00 97.81 96 GLY A C 1
ATOM 780 O O . GLY A 1 96 ? -15.023 3.592 9.523 1.00 97.81 96 GLY A O 1
ATOM 781 N N . PHE A 1 97 ? -14.608 5.737 10.066 1.00 97.44 97 PHE A N 1
ATOM 782 C CA . PHE A 1 97 ? -14.700 6.267 8.704 1.00 97.44 97 PHE A CA 1
ATOM 783 C C . PHE A 1 97 ? -13.836 5.496 7.689 1.00 97.44 97 PHE A C 1
ATOM 785 O O . PHE A 1 97 ? -14.286 5.183 6.585 1.00 97.44 97 PHE A O 1
ATOM 792 N N . CYS A 1 98 ? -12.598 5.146 8.053 1.00 96.81 98 CYS A N 1
ATOM 793 C CA . CYS A 1 98 ? -11.691 4.426 7.160 1.00 96.81 98 CYS A CA 1
ATOM 794 C C . CYS A 1 98 ? -12.139 2.980 6.908 1.00 96.81 98 CYS A C 1
ATOM 796 O O . CYS A 1 98 ? -11.878 2.448 5.828 1.00 96.81 98 CYS A O 1
ATOM 798 N N . VAL A 1 99 ? -12.827 2.352 7.868 1.00 97.94 99 VAL A N 1
ATOM 799 C CA . VAL A 1 99 ? -13.369 0.992 7.718 1.00 97.94 99 VAL A CA 1
ATOM 800 C C . VAL A 1 99 ? -14.503 0.987 6.699 1.00 97.94 99 VAL A C 1
ATOM 802 O O . VAL A 1 99 ? -14.501 0.151 5.793 1.00 97.94 99 VAL A O 1
ATOM 805 N N . ASP A 1 100 ? -15.421 1.948 6.804 1.00 97.88 100 ASP A N 1
ATOM 806 C CA . ASP A 1 100 ? -16.545 2.084 5.876 1.00 97.88 100 ASP A CA 1
ATOM 807 C C . ASP A 1 100 ? -16.055 2.415 4.462 1.00 97.88 100 ASP A C 1
ATOM 809 O O . ASP A 1 100 ? -16.449 1.764 3.493 1.00 97.88 100 ASP A O 1
ATOM 813 N N . MET A 1 101 ? -15.102 3.343 4.336 1.00 96.44 101 MET A N 1
ATOM 814 C CA . MET A 1 101 ? -14.489 3.672 3.048 1.00 96.44 101 MET A CA 1
ATOM 815 C C . MET A 1 101 ? -13.807 2.455 2.400 1.00 96.44 101 MET A C 1
ATOM 817 O O . MET A 1 101 ? -13.994 2.201 1.210 1.00 96.44 101 MET A O 1
ATOM 821 N N . LEU A 1 102 ? -13.032 1.676 3.164 1.00 97.19 102 LEU A N 1
ATOM 822 C CA . LEU A 1 102 ? -12.392 0.455 2.661 1.00 97.19 102 LEU A CA 1
ATOM 823 C C . LEU A 1 102 ? -13.416 -0.574 2.185 1.00 97.19 102 LEU A C 1
ATOM 825 O O . LEU A 1 102 ? -13.194 -1.219 1.160 1.00 97.19 102 LEU A O 1
ATOM 829 N N . LYS A 1 103 ? -14.530 -0.717 2.906 1.00 97.94 103 LYS A N 1
ATOM 830 C CA . LYS A 1 103 ? -15.615 -1.630 2.547 1.00 97.94 103 LYS A CA 1
ATOM 831 C C . LYS A 1 103 ? -16.251 -1.250 1.208 1.00 97.94 103 LYS A C 1
ATOM 833 O O . LYS A 1 103 ? -16.405 -2.123 0.353 1.00 97.94 103 LYS A O 1
ATOM 838 N N . GLU A 1 104 ? -16.545 0.031 0.994 1.00 97.25 104 GLU A N 1
ATOM 839 C CA . GLU A 1 104 ? -17.101 0.529 -0.273 1.00 97.25 104 GLU A CA 1
ATOM 840 C C . GLU A 1 104 ? -16.114 0.355 -1.438 1.00 97.25 104 GLU A C 1
ATOM 842 O O . GLU A 1 104 ? -16.466 -0.177 -2.495 1.00 97.25 104 GLU A O 1
ATOM 847 N N . LEU A 1 105 ? -14.840 0.709 -1.236 1.00 94.81 105 LEU A N 1
ATOM 848 C CA . LEU A 1 105 ? -13.800 0.521 -2.253 1.00 94.81 105 LEU A CA 1
ATOM 849 C C . LEU A 1 105 ? -13.606 -0.958 -2.606 1.00 94.81 105 LEU A C 1
ATOM 851 O O . LEU A 1 105 ? -13.495 -1.298 -3.786 1.00 94.81 105 LEU A O 1
ATOM 855 N N . ALA A 1 106 ? -13.596 -1.841 -1.607 1.00 95.56 106 ALA A N 1
ATOM 856 C CA . ALA A 1 106 ? -13.479 -3.282 -1.801 1.00 95.56 106 ALA A CA 1
ATOM 857 C C . ALA A 1 106 ? -14.666 -3.854 -2.585 1.00 95.56 106 ALA A C 1
ATOM 859 O O . ALA A 1 106 ? -14.468 -4.722 -3.436 1.00 95.56 106 ALA A O 1
ATOM 860 N N . ALA A 1 107 ? -15.881 -3.348 -2.359 1.00 94.69 107 ALA A N 1
ATOM 861 C CA . ALA A 1 107 ? -17.067 -3.758 -3.106 1.00 94.69 107 ALA A CA 1
ATOM 862 C C . ALA A 1 107 ? -16.996 -3.330 -4.583 1.00 94.69 107 ALA A C 1
ATOM 864 O O . ALA A 1 107 ? -17.235 -4.150 -5.472 1.00 94.69 107 ALA A O 1
ATOM 865 N N . ILE A 1 108 ? -16.606 -2.079 -4.851 1.00 92.88 108 ILE A N 1
ATOM 866 C CA . ILE A 1 108 ? -16.511 -1.521 -6.211 1.00 92.88 108 ILE A CA 1
ATOM 867 C C . ILE A 1 108 ? -15.377 -2.185 -7.005 1.00 92.88 108 ILE A C 1
ATOM 869 O O . ILE A 1 108 ? -15.561 -2.587 -8.155 1.00 92.88 108 ILE A O 1
ATOM 873 N N . LEU A 1 109 ? -14.196 -2.308 -6.395 1.00 91.38 109 LEU A N 1
ATOM 874 C CA . LEU A 1 109 ? -12.975 -2.793 -7.050 1.00 91.38 109 LEU A CA 1
ATOM 875 C C . LEU A 1 109 ? -12.753 -4.303 -6.884 1.00 91.38 109 LEU A C 1
ATOM 877 O O . LEU A 1 109 ? -11.831 -4.861 -7.475 1.00 91.38 109 LEU A O 1
ATOM 881 N N . ARG A 1 110 ? -13.613 -4.976 -6.111 1.00 92.44 110 ARG A N 1
ATOM 882 C CA . ARG A 1 110 ? -13.667 -6.437 -5.935 1.00 92.44 110 ARG A CA 1
ATOM 883 C C . ARG A 1 110 ? -12.374 -7.054 -5.380 1.00 92.44 110 ARG A C 1
ATOM 885 O O . ARG A 1 110 ? -12.052 -8.207 -5.690 1.00 92.44 110 ARG A O 1
ATOM 892 N N . PHE A 1 111 ? -11.651 -6.314 -4.537 1.00 94.56 111 PHE A N 1
ATOM 893 C CA . PHE A 1 111 ? -10.532 -6.844 -3.750 1.00 94.56 111 PHE A CA 1
ATOM 894 C C . PHE A 1 111 ? -10.992 -7.302 -2.364 1.00 94.56 111 PHE A C 1
ATOM 896 O O . PHE A 1 111 ? -12.030 -6.890 -1.854 1.00 94.56 111 PHE A O 1
ATOM 903 N N . LYS A 1 112 ? -10.195 -8.162 -1.737 1.00 96.94 112 LYS A N 1
ATOM 904 C CA . LYS A 1 112 ? -10.288 -8.484 -0.308 1.00 96.94 112 LYS A CA 1
ATOM 905 C C . LYS A 1 112 ? -9.221 -7.690 0.433 1.00 96.94 112 LYS A C 1
ATOM 907 O O . LYS A 1 112 ? -8.202 -7.344 -0.156 1.00 96.94 112 LYS A O 1
ATOM 912 N N . TYR A 1 113 ? -9.395 -7.440 1.721 1.00 98.00 113 TYR A N 1
ATOM 913 C CA . TYR A 1 113 ? -8.372 -6.754 2.506 1.00 98.00 113 TYR A CA 1
ATOM 914 C C . TYR A 1 113 ? -8.256 -7.316 3.914 1.00 98.00 113 TYR A C 1
ATOM 916 O O . TYR A 1 113 ? -9.185 -7.944 4.420 1.00 98.00 113 TYR A O 1
ATOM 924 N N . LYS A 1 114 ? -7.103 -7.083 4.539 1.00 98.38 114 LYS A N 1
ATOM 925 C CA . LYS A 1 114 ? -6.863 -7.338 5.957 1.00 98.38 114 LYS A CA 1
ATOM 926 C C . LYS A 1 114 ? -6.313 -6.073 6.600 1.00 98.38 114 LYS A C 1
ATOM 928 O O . LYS A 1 114 ? -5.271 -5.580 6.172 1.00 98.38 114 LYS A O 1
ATOM 933 N N . ILE A 1 115 ? -7.002 -5.584 7.622 1.00 98.38 115 ILE A N 1
ATOM 934 C CA . ILE A 1 115 ? -6.549 -4.462 8.438 1.00 98.38 115 ILE A CA 1
ATOM 935 C C . ILE A 1 115 ? -5.414 -4.942 9.349 1.00 98.38 115 ILE A C 1
ATOM 937 O O . ILE A 1 115 ? -5.504 -6.002 9.974 1.00 98.38 115 ILE A O 1
ATOM 941 N N . ARG A 1 116 ? -4.337 -4.158 9.416 1.00 97.94 116 ARG A N 1
ATOM 942 C CA . ARG A 1 116 ? -3.243 -4.323 10.371 1.00 97.94 116 ARG A CA 1
ATOM 943 C C . ARG A 1 116 ? -2.904 -2.969 10.982 1.00 97.94 116 ARG A C 1
ATOM 945 O O . ARG A 1 116 ? -2.753 -1.983 10.266 1.00 97.94 116 ARG A O 1
ATOM 952 N N . LEU A 1 117 ? -2.760 -2.938 12.302 1.00 98.25 117 LEU A N 1
ATOM 953 C CA . LEU A 1 117 ? -2.218 -1.767 12.980 1.00 98.25 117 LEU A CA 1
ATOM 954 C C . LEU A 1 117 ? -0.723 -1.651 12.684 1.00 98.25 117 LEU A C 1
ATOM 956 O O . LEU A 1 117 ? -0.001 -2.649 12.747 1.00 98.25 117 LEU A O 1
ATOM 960 N N . VAL A 1 118 ? -0.283 -0.439 12.363 1.00 98.38 118 VAL A N 1
ATOM 961 C CA . VAL A 1 118 ? 1.131 -0.116 12.184 1.00 98.38 118 VAL A CA 1
ATOM 962 C C . VAL A 1 118 ? 1.915 -0.499 13.439 1.00 98.38 118 VAL A C 1
ATOM 964 O O . VAL A 1 118 ? 1.491 -0.212 14.560 1.00 98.38 118 VAL A O 1
ATOM 967 N N . ALA A 1 119 ? 3.041 -1.187 13.255 1.00 97.38 119 ALA A N 1
ATOM 968 C CA . ALA A 1 119 ? 3.718 -1.869 14.359 1.00 97.38 119 ALA A CA 1
ATOM 969 C C . ALA A 1 119 ? 4.262 -0.922 15.444 1.00 97.38 119 ALA A C 1
ATOM 971 O O . ALA A 1 119 ? 4.258 -1.266 16.623 1.00 97.38 119 ALA A O 1
ATOM 972 N N . ASP A 1 120 ? 4.741 0.255 15.045 1.00 96.69 120 ASP A N 1
ATOM 973 C CA . ASP A 1 120 ? 5.366 1.253 15.920 1.00 96.69 120 ASP A CA 1
ATOM 974 C C . ASP A 1 120 ? 4.411 2.392 16.323 1.00 96.69 120 ASP A C 1
ATOM 976 O O . ASP A 1 120 ? 4.807 3.302 17.049 1.00 96.69 120 ASP A O 1
ATOM 980 N N . GLY A 1 121 ? 3.149 2.344 15.881 1.00 96.75 121 GLY A N 1
ATOM 981 C CA . GLY A 1 121 ? 2.133 3.328 16.251 1.00 96.75 121 GLY A CA 1
ATOM 982 C C . GLY A 1 121 ? 2.368 4.735 15.696 1.00 96.75 121 GLY A C 1
ATOM 983 O O . GLY A 1 121 ? 1.810 5.681 16.246 1.00 96.75 121 GLY A O 1
ATOM 984 N N . VAL A 1 122 ? 3.176 4.911 14.641 1.00 97.44 122 VAL A N 1
ATOM 985 C CA . VAL A 1 122 ? 3.415 6.236 14.041 1.00 97.44 122 VAL A CA 1
ATOM 986 C C . VAL A 1 122 ? 3.057 6.292 12.555 1.00 97.44 122 VAL A C 1
ATOM 988 O O . VAL A 1 122 ? 3.029 5.297 11.834 1.00 97.44 122 VAL A O 1
ATOM 991 N N . TYR A 1 123 ? 2.780 7.501 12.063 1.00 97.38 123 TYR A N 1
ATOM 992 C CA . TYR A 1 123 ? 2.445 7.729 10.653 1.00 97.38 123 TYR A CA 1
ATOM 993 C C . TYR A 1 123 ? 3.620 7.456 9.712 1.00 97.38 123 TYR A C 1
ATOM 995 O O . TYR A 1 123 ? 3.449 6.882 8.639 1.00 97.38 123 TYR A O 1
ATOM 1003 N N . GLY A 1 124 ? 4.811 7.872 10.131 1.00 96.69 124 GLY A N 1
ATOM 1004 C CA . GLY A 1 124 ? 6.048 7.727 9.385 1.00 96.69 124 GLY A CA 1
ATOM 1005 C C . GLY A 1 124 ? 6.824 9.031 9.327 1.00 96.69 124 GLY A C 1
ATOM 1006 O O . GLY A 1 124 ? 6.294 10.077 8.928 1.00 96.69 124 GLY A O 1
ATOM 1007 N N . VAL A 1 125 ? 8.075 8.929 9.765 1.00 95.75 125 VAL A N 1
ATOM 1008 C CA . VAL A 1 125 ? 9.065 10.001 9.876 1.00 95.75 125 VAL A CA 1
ATOM 1009 C C . VAL A 1 125 ? 10.346 9.516 9.188 1.00 95.75 125 VAL A C 1
ATOM 1011 O O . VAL A 1 125 ? 10.692 8.339 9.349 1.00 95.75 125 VAL A O 1
ATOM 1014 N N . PRO A 1 126 ? 11.037 10.372 8.416 1.00 96.19 126 PRO A N 1
ATOM 1015 C CA . PRO A 1 126 ? 12.312 10.008 7.820 1.00 96.19 126 PRO A CA 1
ATOM 1016 C C . PRO A 1 126 ? 13.386 9.852 8.899 1.00 96.19 126 PRO A C 1
ATOM 1018 O O . PRO A 1 126 ? 13.500 10.663 9.818 1.00 96.19 126 PRO A O 1
ATOM 1021 N N . GLU A 1 127 ? 14.208 8.823 8.756 1.00 95.69 127 GLU A N 1
ATOM 1022 C CA . GLU A 1 127 ? 15.382 8.601 9.588 1.00 95.69 127 GLU A CA 1
ATOM 1023 C C . GLU A 1 127 ? 16.659 9.119 8.911 1.00 95.69 127 GLU A C 1
ATOM 1025 O O . GLU A 1 127 ? 16.751 9.239 7.688 1.00 95.69 127 GLU A O 1
ATOM 1030 N N . LEU A 1 128 ? 17.703 9.365 9.711 1.00 94.50 128 LEU A N 1
ATOM 1031 C CA . LEU A 1 128 ? 19.014 9.822 9.222 1.00 94.50 128 LEU A CA 1
ATOM 1032 C C . LEU A 1 128 ? 19.685 8.826 8.260 1.00 94.50 128 LEU A C 1
ATOM 1034 O O . LEU A 1 128 ? 20.512 9.217 7.442 1.00 94.50 128 LEU A O 1
ATOM 1038 N N . ASN A 1 129 ? 19.335 7.542 8.355 1.00 93.69 129 ASN A N 1
ATOM 1039 C CA . ASN A 1 129 ? 19.830 6.475 7.480 1.00 93.69 129 ASN A CA 1
ATOM 1040 C C . ASN A 1 129 ? 19.084 6.404 6.126 1.00 93.69 129 ASN A C 1
ATOM 1042 O O . ASN A 1 129 ? 19.369 5.514 5.327 1.00 93.69 129 ASN A O 1
ATOM 1046 N N . GLY A 1 130 ? 18.124 7.304 5.874 1.00 92.06 130 GLY A N 1
ATOM 1047 C CA . GLY A 1 130 ? 17.308 7.341 4.657 1.00 92.06 130 GLY A CA 1
ATOM 1048 C C . GLY A 1 130 ? 16.110 6.385 4.650 1.00 92.06 130 GLY A C 1
ATOM 1049 O O . GLY A 1 130 ? 15.366 6.351 3.670 1.00 92.06 130 GLY A O 1
ATOM 1050 N N . THR A 1 131 ? 15.902 5.615 5.720 1.00 95.62 131 THR A N 1
ATOM 1051 C CA . THR A 1 131 ? 14.701 4.792 5.911 1.00 95.62 131 THR A CA 1
ATOM 1052 C C . THR A 1 131 ? 13.555 5.612 6.503 1.00 95.62 131 THR A C 1
ATOM 1054 O O . THR A 1 131 ? 13.708 6.792 6.820 1.00 95.62 131 THR A O 1
ATOM 1057 N N . TRP A 1 132 ? 12.381 4.994 6.614 1.00 98.00 132 TRP A N 1
ATOM 1058 C CA . TRP A 1 132 ? 11.192 5.608 7.191 1.00 98.00 132 TRP A CA 1
ATOM 1059 C C . TRP A 1 132 ? 10.571 4.682 8.227 1.00 98.00 132 TRP A C 1
ATOM 1061 O O . TRP A 1 132 ? 10.527 3.465 8.033 1.00 98.00 132 TRP A O 1
ATOM 1071 N N . THR A 1 133 ? 10.044 5.278 9.291 1.00 97.94 133 THR A N 1
ATOM 1072 C CA . THR A 1 133 ? 9.221 4.595 10.296 1.00 97.94 133 THR A CA 1
ATOM 1073 C C . THR A 1 133 ? 7.761 4.503 9.852 1.00 97.94 133 THR A C 1
ATOM 1075 O O . THR A 1 133 ? 7.376 5.018 8.793 1.00 97.94 133 THR A O 1
ATOM 1078 N N . GLY A 1 134 ? 6.922 3.883 10.678 1.00 98.06 134 GLY A N 1
ATOM 1079 C CA . GLY A 1 134 ? 5.478 3.983 10.565 1.00 98.06 134 GLY A CA 1
ATOM 1080 C C . GLY A 1 134 ? 4.886 3.383 9.305 1.00 98.06 134 GLY A C 1
ATOM 1081 O O . GLY A 1 134 ? 5.487 2.565 8.604 1.00 98.06 134 GLY A O 1
ATOM 1082 N N . MET A 1 135 ? 3.680 3.847 8.989 1.00 98.38 135 MET A N 1
ATOM 1083 C CA . MET A 1 135 ? 2.940 3.403 7.811 1.00 98.38 135 MET A CA 1
ATOM 1084 C C . MET A 1 135 ? 3.704 3.690 6.516 1.00 98.38 135 MET A C 1
ATOM 1086 O O . MET A 1 135 ? 3.710 2.848 5.621 1.00 98.38 135 MET A O 1
ATOM 1090 N N . VAL A 1 136 ? 4.403 4.829 6.425 1.00 98.38 136 VAL A N 1
ATOM 1091 C CA . VAL A 1 136 ? 5.258 5.142 5.264 1.00 98.38 136 VAL A CA 1
ATOM 1092 C C . VAL A 1 136 ? 6.363 4.091 5.102 1.00 98.38 136 VAL A C 1
ATOM 1094 O O . VAL A 1 136 ? 6.549 3.553 4.011 1.00 98.38 136 VAL A O 1
ATOM 1097 N N . GLY A 1 137 ? 7.053 3.732 6.187 1.00 98.19 137 GLY A N 1
ATOM 1098 C CA . GLY A 1 137 ? 8.065 2.676 6.189 1.00 98.19 137 GLY A CA 1
ATOM 1099 C C . GLY A 1 137 ? 7.513 1.303 5.808 1.00 98.19 137 GLY A C 1
ATOM 1100 O O . GLY A 1 137 ? 8.149 0.554 5.058 1.00 98.19 137 GLY A O 1
ATOM 1101 N N . GLU A 1 138 ? 6.311 0.962 6.279 1.00 98.56 138 GLU A N 1
ATOM 1102 C CA . GLU A 1 138 ? 5.637 -0.289 5.917 1.00 98.56 138 GLU A CA 1
ATOM 1103 C C . GLU A 1 138 ? 5.293 -0.368 4.423 1.00 98.56 138 GLU A C 1
ATOM 1105 O O . GLU A 1 138 ? 5.414 -1.450 3.843 1.00 98.56 138 GLU A O 1
ATOM 1110 N N . LEU A 1 139 ? 4.936 0.751 3.785 1.00 98.19 139 LEU A N 1
ATOM 1111 C CA . LEU A 1 139 ? 4.710 0.812 2.337 1.00 98.19 139 LEU A CA 1
ATOM 1112 C C . LEU A 1 139 ? 6.017 0.670 1.547 1.00 98.19 139 LEU A C 1
ATOM 1114 O O . LEU A 1 139 ? 6.098 -0.158 0.639 1.00 98.19 139 LEU A O 1
ATOM 1118 N N . ILE A 1 140 ? 7.066 1.411 1.921 1.00 97.69 140 ILE A N 1
ATOM 1119 C CA . ILE A 1 140 ? 8.376 1.351 1.245 1.00 97.69 140 ILE A CA 1
ATOM 1120 C C . ILE A 1 140 ? 8.956 -0.067 1.310 1.00 97.69 140 ILE A C 1
ATOM 1122 O O . ILE A 1 140 ? 9.436 -0.607 0.312 1.00 97.69 140 ILE A O 1
ATOM 1126 N N . SER A 1 141 ? 8.873 -0.699 2.483 1.00 96.81 141 SER A N 1
ATOM 1127 C CA . SER A 1 141 ? 9.354 -2.068 2.702 1.00 96.81 141 SER A CA 1
ATOM 1128 C C . SER A 1 141 ? 8.385 -3.155 2.220 1.00 96.81 141 SER A C 1
ATOM 1130 O O . SER A 1 141 ? 8.673 -4.339 2.396 1.00 96.81 141 SER A O 1
ATOM 1132 N N . ARG A 1 142 ? 7.252 -2.776 1.606 1.00 96.69 142 ARG A N 1
ATOM 1133 C CA . ARG A 1 142 ? 6.194 -3.680 1.118 1.00 96.69 142 ARG A CA 1
ATOM 1134 C C . ARG A 1 142 ? 5.660 -4.642 2.181 1.00 96.69 142 ARG A C 1
ATOM 1136 O O . ARG A 1 142 ? 5.215 -5.746 1.874 1.00 96.69 142 ARG A O 1
ATOM 1143 N N . LYS A 1 143 ? 5.694 -4.227 3.448 1.00 97.62 143 LYS A N 1
ATOM 1144 C CA . LYS A 1 143 ? 5.001 -4.923 4.540 1.00 97.62 143 LYS A CA 1
ATOM 1145 C C . LYS A 1 143 ? 3.493 -4.712 4.449 1.00 97.62 143 LYS A C 1
ATOM 1147 O O . LYS A 1 143 ? 2.747 -5.538 4.981 1.00 97.62 143 LYS A O 1
ATOM 1152 N N . ALA A 1 144 ? 3.056 -3.605 3.855 1.00 98.19 144 ALA A N 1
ATOM 1153 C CA . ALA A 1 144 ? 1.667 -3.284 3.558 1.00 98.19 144 ALA A CA 1
ATOM 1154 C C . ALA A 1 144 ? 1.523 -2.902 2.078 1.00 98.19 144 ALA A C 1
ATOM 1156 O O . ALA A 1 144 ? 2.463 -2.384 1.476 1.00 98.19 144 ALA A O 1
ATOM 1157 N N . ASP A 1 145 ? 0.343 -3.153 1.514 1.00 97.56 145 ASP A N 1
ATOM 1158 C CA . ASP A 1 145 ? 0.007 -2.822 0.126 1.00 97.56 145 ASP A CA 1
ATOM 1159 C C . ASP A 1 145 ? -0.659 -1.444 0.010 1.00 97.56 145 ASP A C 1
ATOM 1161 O O . ASP A 1 145 ? -0.601 -0.807 -1.040 1.00 97.56 145 ASP A O 1
ATOM 1165 N N . LEU A 1 146 ? -1.320 -0.996 1.083 1.00 97.19 146 LEU A N 1
ATOM 1166 C CA . LEU A 1 146 ? -2.057 0.263 1.148 1.00 97.19 146 LEU A CA 1
ATOM 1167 C C . LEU A 1 146 ? -2.019 0.823 2.575 1.00 97.19 146 LEU A C 1
ATOM 1169 O O . LEU A 1 146 ? -2.077 0.059 3.538 1.00 97.19 146 LEU A O 1
ATOM 1173 N N . ALA A 1 147 ? -1.964 2.148 2.7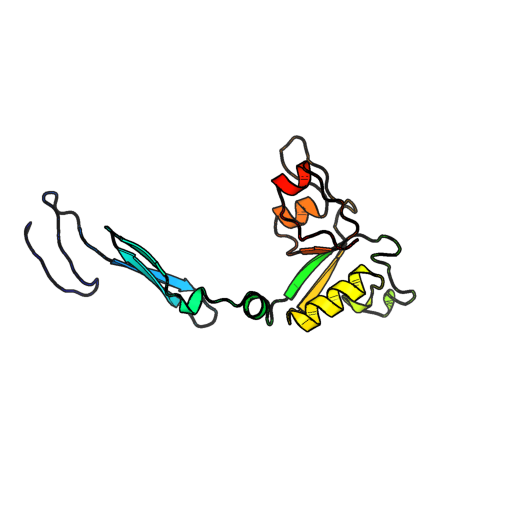11 1.00 98.12 147 ALA A N 1
ATOM 1174 C CA . ALA A 1 147 ? -2.191 2.837 3.977 1.00 98.12 147 ALA A CA 1
ATOM 1175 C C . ALA A 1 147 ? -3.488 3.643 3.894 1.00 98.12 147 ALA A C 1
ATOM 1177 O O . ALA A 1 147 ? -3.660 4.436 2.969 1.00 98.12 147 ALA A O 1
ATOM 1178 N N . VAL A 1 148 ? -4.395 3.443 4.851 1.00 97.62 148 VAL A N 1
ATOM 1179 C CA . VAL A 1 148 ? -5.654 4.196 4.940 1.00 97.62 148 VAL A CA 1
ATOM 1180 C C . VAL A 1 148 ? -5.800 4.734 6.354 1.00 97.62 148 VAL A C 1
ATOM 1182 O O . VAL A 1 148 ? -6.069 3.972 7.271 1.00 97.62 148 VAL A O 1
ATOM 1185 N N . ALA A 1 149 ? -5.591 6.037 6.521 1.00 96.81 149 ALA A N 1
ATOM 1186 C CA . ALA A 1 149 ? -5.644 6.748 7.797 1.00 96.81 149 ALA A CA 1
ATOM 1187 C C . ALA A 1 149 ? -5.780 8.261 7.542 1.00 96.81 149 ALA A C 1
ATOM 1189 O O . ALA A 1 149 ? -5.740 8.690 6.384 1.00 96.81 149 ALA A O 1
ATOM 1190 N N . GLY A 1 150 ? -5.828 9.074 8.603 1.00 94.88 150 GLY A N 1
ATOM 1191 C CA . GLY A 1 150 ? -5.649 10.533 8.559 1.00 94.88 150 GLY A CA 1
ATOM 1192 C C . GLY A 1 150 ? -4.225 10.973 8.171 1.00 94.88 150 GLY A C 1
ATOM 1193 O O . GLY A 1 150 ? -3.626 11.834 8.809 1.00 94.88 150 GLY A O 1
ATOM 1194 N N . LEU A 1 151 ? -3.629 10.355 7.147 1.00 95.44 151 LEU A N 1
ATOM 1195 C CA . LEU A 1 151 ? -2.253 10.605 6.728 1.00 95.44 151 LEU A CA 1
ATOM 1196 C C . LEU A 1 151 ? -2.171 11.863 5.853 1.00 95.44 151 LEU A C 1
ATOM 1198 O O . LEU A 1 151 ? -2.525 11.847 4.677 1.00 95.44 151 LEU A O 1
ATOM 1202 N N . THR A 1 152 ? -1.637 12.948 6.413 1.00 95.94 152 THR A N 1
ATOM 1203 C CA . THR A 1 152 ? -1.402 14.195 5.671 1.00 95.94 152 THR A CA 1
ATOM 1204 C C . THR A 1 152 ? -0.408 13.999 4.525 1.00 95.94 152 THR A C 1
ATOM 1206 O O . THR A 1 152 ? 0.692 13.467 4.727 1.00 95.94 152 THR A O 1
ATOM 1209 N N . ILE A 1 153 ? -0.771 14.496 3.343 1.00 96.88 153 ILE A N 1
ATOM 1210 C CA . ILE A 1 153 ? 0.106 14.557 2.172 1.00 96.88 153 ILE A CA 1
ATOM 1211 C C . ILE A 1 153 ? 1.152 15.651 2.401 1.00 96.88 153 ILE A C 1
ATOM 1213 O O . ILE A 1 153 ? 0.811 16.808 2.644 1.00 96.88 153 ILE A O 1
ATOM 1217 N N . THR A 1 154 ? 2.431 15.287 2.338 1.00 96.62 154 THR A N 1
ATOM 1218 C CA . THR A 1 154 ? 3.549 16.230 2.458 1.00 96.62 154 THR A CA 1
ATOM 1219 C C . THR A 1 154 ? 4.566 15.978 1.355 1.00 96.62 154 THR A C 1
ATOM 1221 O O . THR A 1 154 ? 4.740 14.843 0.911 1.00 96.62 154 THR A O 1
ATOM 1224 N N . ALA A 1 155 ? 5.305 17.021 0.970 1.00 95.88 155 ALA A N 1
ATOM 1225 C CA . ALA A 1 155 ? 6.324 16.928 -0.074 1.00 95.88 155 ALA A CA 1
ATOM 1226 C C . ALA A 1 155 ? 7.445 15.920 0.247 1.00 95.88 155 ALA A C 1
ATOM 1228 O O . ALA A 1 155 ? 8.101 15.418 -0.658 1.00 95.88 155 ALA A O 1
ATOM 1229 N N . GLU A 1 156 ? 7.711 15.631 1.524 1.00 95.75 156 GLU A N 1
ATOM 1230 C CA . GLU A 1 156 ? 8.690 14.606 1.906 1.00 95.75 156 GLU A CA 1
ATOM 1231 C C . GLU A 1 156 ? 8.147 13.191 1.706 1.00 95.75 156 GLU A C 1
ATOM 1233 O O . GLU A 1 156 ? 8.874 12.330 1.219 1.00 95.75 156 GLU A O 1
ATOM 1238 N N . ARG A 1 157 ? 6.868 12.959 2.028 1.00 97.31 157 ARG A N 1
ATOM 1239 C CA . ARG A 1 157 ? 6.215 11.656 1.843 1.00 97.31 157 ARG A CA 1
ATOM 1240 C C . ARG A 1 157 ? 5.992 11.350 0.364 1.00 97.31 157 ARG A C 1
ATOM 1242 O O . ARG A 1 157 ? 6.265 10.236 -0.063 1.00 97.31 157 ARG A O 1
ATOM 1249 N N . GLU A 1 158 ? 5.594 12.343 -0.429 1.00 96.50 158 GLU A N 1
ATOM 1250 C CA . GLU A 1 158 ? 5.399 12.193 -1.882 1.00 96.50 158 GLU A CA 1
ATOM 1251 C C . GLU A 1 158 ? 6.680 11.813 -2.644 1.00 96.50 158 GLU A C 1
ATOM 1253 O O . GLU A 1 158 ? 6.613 11.302 -3.755 1.00 96.50 158 GLU A O 1
ATOM 1258 N N . LYS A 1 159 ? 7.869 12.026 -2.062 1.00 95.81 159 LYS A N 1
ATOM 1259 C CA . LYS A 1 159 ? 9.133 11.576 -2.671 1.00 95.81 159 LYS A CA 1
ATOM 1260 C C . LYS A 1 159 ? 9.348 10.067 -2.574 1.00 95.81 159 LYS A C 1
ATOM 1262 O O . LYS A 1 159 ? 10.208 9.546 -3.281 1.00 95.81 159 LYS A O 1
ATOM 1267 N N . VAL A 1 160 ? 8.652 9.389 -1.661 1.00 96.75 160 VAL A N 1
ATOM 1268 C CA . VAL A 1 160 ? 8.920 7.983 -1.316 1.00 96.75 160 VAL A CA 1
ATOM 1269 C C . VAL A 1 160 ? 7.706 7.072 -1.464 1.00 96.75 160 VAL A C 1
ATOM 1271 O O . VAL A 1 160 ? 7.878 5.861 -1.591 1.00 96.75 160 VAL A O 1
ATOM 1274 N N . ILE A 1 161 ? 6.498 7.636 -1.469 1.00 97.50 161 ILE A N 1
ATOM 1275 C CA . ILE A 1 161 ? 5.238 6.933 -1.706 1.00 97.50 161 ILE A CA 1
ATOM 1276 C C . ILE A 1 161 ? 4.312 7.784 -2.578 1.00 97.50 161 ILE A C 1
ATOM 1278 O O . ILE A 1 161 ? 4.346 9.012 -2.520 1.00 97.50 161 ILE A O 1
ATOM 1282 N N . ASP A 1 162 ? 3.448 7.120 -3.340 1.00 97.44 162 ASP A N 1
ATOM 1283 C CA . ASP A 1 162 ? 2.404 7.782 -4.118 1.00 97.44 162 ASP A CA 1
ATOM 1284 C C . ASP A 1 162 ? 1.128 7.964 -3.285 1.00 97.44 162 ASP A C 1
ATOM 1286 O O . ASP A 1 162 ? 0.779 7.121 -2.454 1.00 97.44 162 ASP A O 1
ATOM 1290 N N . PHE A 1 163 ? 0.396 9.045 -3.555 1.00 97.12 163 PHE A N 1
ATOM 1291 C CA . PHE A 1 163 ? -0.901 9.333 -2.943 1.00 97.12 163 PHE A CA 1
ATOM 1292 C C . PHE A 1 163 ? -2.021 9.348 -3.984 1.00 97.12 163 PHE A C 1
ATOM 1294 O O . PHE A 1 163 ? -1.825 9.692 -5.153 1.00 97.12 163 PHE A O 1
ATOM 1301 N N . SER A 1 164 ? -3.237 9.018 -3.543 1.00 94.56 164 SER A N 1
ATOM 1302 C CA . SER A 1 164 ? -4.445 9.329 -4.304 1.00 94.56 164 SER A CA 1
ATOM 1303 C C . SER A 1 164 ? -4.726 10.834 -4.281 1.00 94.56 164 SER A C 1
ATOM 1305 O O . SER A 1 164 ? -4.072 11.613 -3.587 1.00 94.56 164 SER A O 1
ATOM 1307 N N . LYS A 1 165 ? -5.773 11.259 -4.995 1.00 93.75 165 LYS A N 1
ATOM 1308 C CA . LYS A 1 165 ? -6.346 12.581 -4.734 1.00 93.75 165 LYS A CA 1
ATOM 1309 C C . LYS A 1 165 ? -6.872 12.651 -3.288 1.00 93.75 165 LYS A C 1
ATOM 1311 O O . LYS A 1 165 ? -7.359 11.627 -2.795 1.00 93.75 165 LYS A O 1
ATOM 1316 N N . PRO A 1 166 ? -6.770 13.819 -2.626 1.00 91.81 166 PRO A N 1
ATOM 1317 C CA . PRO A 1 166 ? -7.368 14.026 -1.311 1.00 91.81 166 PRO A CA 1
ATOM 1318 C C . PRO A 1 166 ? -8.874 13.758 -1.351 1.00 91.81 166 PRO A C 1
ATOM 1320 O O . PRO A 1 166 ? -9.525 14.055 -2.354 1.00 91.81 166 PRO A O 1
ATOM 1323 N N . PHE A 1 167 ? -9.415 13.211 -0.265 1.00 83.75 167 PHE A N 1
ATOM 1324 C CA . PHE A 1 167 ? -10.843 12.902 -0.126 1.00 83.75 167 PHE A CA 1
ATOM 1325 C C . PHE A 1 167 ? -11.518 13.651 1.036 1.00 83.75 167 PHE A C 1
ATOM 1327 O O . PHE A 1 167 ? -12.734 13.542 1.186 1.00 83.75 167 PHE A O 1
ATOM 1334 N N . MET A 1 168 ? -10.750 14.397 1.842 1.00 81.12 168 MET A N 1
ATOM 1335 C CA . MET A 1 168 ? -11.208 15.219 2.968 1.00 81.12 168 MET A CA 1
ATOM 1336 C C . MET A 1 168 ? -10.385 16.503 3.052 1.00 81.12 168 MET A C 1
ATOM 1338 O O . MET A 1 168 ? -9.189 16.443 2.679 1.00 81.12 168 MET A O 1
#

Organism: Xenopus laevis (NCBI:txid8355)

InterPro domains:
  IPR001320 Ionotropic glutamate receptor, C-terminal [SM00079] (67-168)
  IPR015683 Ionotropic glutamate receptor [PTHR18966] (15-168)
  IPR019594 Ionotropic glutamate receptor, L-glutamate and glycine-binding domain [PF10613] (66-168)
  IPR019594 Ionotropic glutamate receptor, L-glutamate and glycine-binding domain [SM00918] (77-141)
  IPR028082 Periplasmic binding protein-like I [SSF53822] (3-47)